Protein AF-A0A530QI16-F1 (afdb_monomer)

Mean predicted aligned error: 2.78 Å

Secondary structure (DSSP, 8-state):
-EE-TTS-EE-TT--GGGHHHHHHHHHHTT-----TTSTTS-EE--GGGT-TT-SS--HHHHHHHHHHT--HHHHHHH-S--EEEESSTT-TT-GGGSSEEEEEEEETTEEEEEEEE-

Structure (mmCIF, N/CA/C/O backbone):
data_AF-A0A530QI16-F1
#
_entry.id   AF-A0A530QI16-F1
#
loop_
_atom_site.group_PDB
_atom_site.id
_atom_site.type_symbol
_atom_site.label_atom_id
_atom_site.label_alt_id
_atom_site.label_comp_id
_atom_site.label_asym_id
_atom_site.label_entity_id
_atom_site.label_seq_id
_atom_site.pdbx_PDB_ins_code
_atom_site.Cartn_x
_atom_site.Cartn_y
_atom_site.Cartn_z
_atom_site.occupancy
_atom_site.B_iso_or_equiv
_atom_site.auth_seq_id
_atom_site.auth_comp_id
_atom_site.auth_asym_id
_atom_site.auth_atom_id
_atom_site.pdbx_PDB_model_num
ATOM 1 N N . LEU A 1 1 ? 16.759 -9.459 -4.501 1.00 94.88 1 LEU A N 1
ATOM 2 C CA . LEU A 1 1 ? 15.487 -8.836 -4.072 1.00 94.88 1 LEU A CA 1
ATOM 3 C C . LEU A 1 1 ? 15.743 -8.015 -2.814 1.00 94.88 1 LEU A C 1
ATOM 5 O O . LEU A 1 1 ? 16.538 -8.455 -1.992 1.00 94.88 1 LEU A O 1
ATOM 9 N N . ARG A 1 2 ? 15.115 -6.847 -2.665 1.00 97.56 2 ARG A N 1
ATOM 10 C CA . ARG A 1 2 ? 15.051 -6.098 -1.399 1.00 97.56 2 ARG A CA 1
ATOM 11 C C . ARG A 1 2 ? 13.589 -5.810 -1.073 1.00 97.56 2 ARG A C 1
ATOM 13 O O . ARG A 1 2 ? 12.838 -5.471 -1.982 1.00 97.56 2 ARG A O 1
ATOM 20 N N . VAL A 1 3 ? 13.215 -5.940 0.194 1.00 97.31 3 VAL A N 1
ATOM 21 C CA . VAL A 1 3 ? 11.894 -5.544 0.703 1.00 97.31 3 VAL A CA 1
ATOM 22 C C . VAL A 1 3 ? 12.041 -4.158 1.324 1.00 97.31 3 VAL A C 1
ATOM 24 O O . VAL A 1 3 ? 12.937 -3.958 2.146 1.00 97.31 3 VAL A O 1
ATOM 27 N N . SER A 1 4 ? 11.231 -3.192 0.895 1.00 95.69 4 SER A N 1
ATOM 28 C CA . SER A 1 4 ? 11.255 -1.837 1.450 1.00 95.69 4 SER A CA 1
ATOM 29 C C . SER A 1 4 ? 10.385 -1.737 2.705 1.00 95.69 4 SER A C 1
ATOM 31 O O . SER A 1 4 ? 9.476 -2.537 2.927 1.00 95.69 4 SER A O 1
ATOM 33 N N . HIS A 1 5 ? 10.617 -0.701 3.514 1.00 93.31 5 HIS A N 1
ATOM 34 C CA . HIS A 1 5 ? 9.716 -0.359 4.619 1.00 93.31 5 HIS A CA 1
ATOM 35 C C . HIS A 1 5 ? 8.340 0.140 4.133 1.00 93.31 5 HIS A C 1
ATOM 37 O O . HIS A 1 5 ? 7.440 0.332 4.944 1.00 93.31 5 HIS A O 1
ATOM 43 N N . GLU A 1 6 ? 8.183 0.394 2.830 1.00 94.06 6 GLU A N 1
ATOM 44 C CA . GLU A 1 6 ? 6.916 0.771 2.188 1.00 94.06 6 GLU A CA 1
ATOM 45 C C . GLU A 1 6 ? 6.143 -0.455 1.691 1.00 94.06 6 GLU A C 1
ATOM 47 O O . GLU A 1 6 ? 5.229 -0.314 0.898 1.00 94.06 6 GLU A O 1
ATOM 52 N N . GLN A 1 7 ? 6.507 -1.661 2.149 1.00 96.38 7 GLN A N 1
ATOM 53 C CA . GLN A 1 7 ? 5.877 -2.923 1.740 1.00 96.38 7 GLN A CA 1
ATOM 54 C C . GLN A 1 7 ? 6.045 -3.246 0.240 1.00 96.38 7 GLN A C 1
ATOM 56 O O . GLN A 1 7 ? 5.355 -4.114 -0.286 1.00 96.38 7 GLN A O 1
ATOM 61 N N . ASN A 1 8 ? 7.020 -2.617 -0.428 1.00 96.06 8 ASN A N 1
ATOM 62 C CA . ASN A 1 8 ? 7.328 -2.822 -1.844 1.00 96.06 8 ASN A CA 1
ATOM 63 C C . ASN A 1 8 ? 8.547 -3.732 -2.062 1.00 96.06 8 ASN A C 1
ATOM 65 O O . ASN A 1 8 ? 9.408 -3.901 -1.192 1.00 96.06 8 ASN A O 1
ATOM 69 N N . LEU A 1 9 ? 8.642 -4.301 -3.267 1.00 96.31 9 LEU A N 1
ATOM 70 C CA . LEU A 1 9 ? 9.742 -5.161 -3.704 1.00 96.31 9 LEU A CA 1
ATOM 71 C C . LEU A 1 9 ? 10.643 -4.442 -4.715 1.00 96.31 9 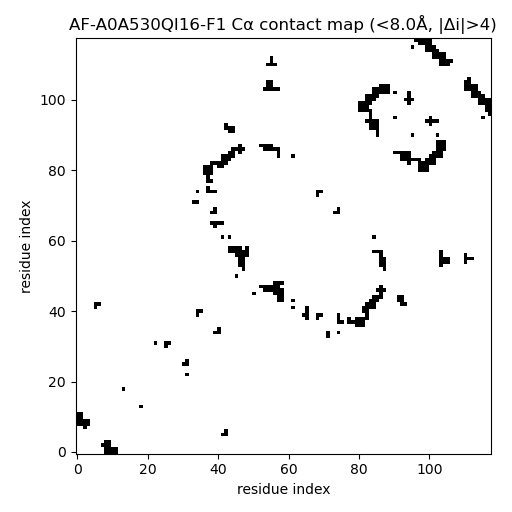LEU A C 1
ATOM 73 O O . LEU A 1 9 ? 10.171 -3.887 -5.700 1.00 96.31 9 LEU A O 1
ATOM 77 N N . ILE A 1 10 ? 11.959 -4.491 -4.496 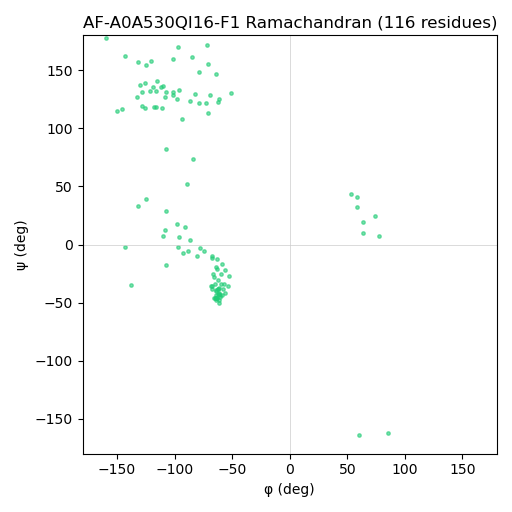1.00 96.69 10 ILE A N 1
ATOM 78 C CA . ILE A 1 10 ? 12.965 -3.832 -5.342 1.00 96.69 10 ILE A CA 1
ATOM 79 C C . ILE A 1 10 ? 13.916 -4.876 -5.941 1.00 96.69 10 ILE A C 1
ATOM 81 O O . ILE A 1 10 ? 14.436 -5.757 -5.240 1.00 96.69 10 ILE A O 1
ATOM 85 N N . LEU A 1 11 ? 14.208 -4.731 -7.237 1.00 96.94 11 LEU A N 1
ATOM 86 C CA . LEU A 1 11 ? 15.184 -5.523 -7.995 1.00 96.94 11 LEU A CA 1
ATOM 87 C C . LEU A 1 11 ? 16.438 -4.667 -8.301 1.00 96.94 11 LEU A C 1
ATOM 89 O O . LEU A 1 11 ? 16.550 -4.098 -9.381 1.00 96.94 11 L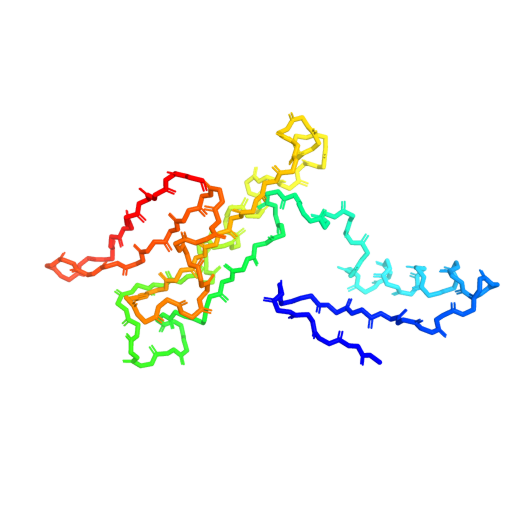EU A O 1
ATOM 93 N N . PRO A 1 12 ? 17.399 -4.529 -7.362 1.00 93.94 12 PRO A N 1
ATOM 94 C CA . PRO A 1 12 ? 18.460 -3.509 -7.429 1.00 93.94 12 PRO A CA 1
ATOM 95 C C . PRO A 1 12 ? 19.630 -3.817 -8.385 1.00 93.94 12 PRO A C 1
ATOM 97 O O . PRO A 1 12 ? 20.538 -3.000 -8.505 1.00 93.94 12 PRO A O 1
ATOM 100 N N . HIS A 1 13 ? 19.653 -4.986 -9.030 1.00 95.69 13 HIS A N 1
ATOM 101 C CA . HIS A 1 13 ? 20.791 -5.463 -9.832 1.00 95.69 13 HIS A CA 1
ATOM 102 C C . HIS A 1 13 ? 20.361 -5.985 -11.210 1.00 95.69 13 HIS A C 1
ATOM 104 O O . HIS A 1 13 ? 20.948 -6.928 -11.729 1.00 95.69 13 HIS A O 1
ATOM 110 N N . VAL A 1 14 ? 19.321 -5.386 -11.795 1.00 97.12 14 VAL A N 1
ATOM 111 C CA . VAL A 1 14 ? 18.913 -5.681 -13.175 1.00 97.12 14 VAL A CA 1
ATOM 112 C C . VAL A 1 14 ? 19.843 -4.929 -14.125 1.00 97.12 14 VAL A C 1
ATOM 114 O O . VAL A 1 14 ? 19.955 -3.702 -14.042 1.00 97.12 14 VAL A O 1
ATOM 117 N N . ALA A 1 15 ? 20.538 -5.647 -15.010 1.00 98.06 15 ALA A N 1
ATOM 118 C CA . ALA A 1 15 ? 21.349 -5.006 -16.037 1.00 98.06 15 ALA A CA 1
ATOM 119 C C . ALA A 1 15 ? 20.443 -4.202 -16.980 1.00 98.06 15 ALA A C 1
ATOM 121 O O . ALA A 1 15 ? 19.315 -4.597 -17.266 1.00 98.06 15 ALA A O 1
ATOM 122 N N . ARG A 1 16 ? 20.933 -3.071 -17.506 1.00 97.75 16 ARG A N 1
ATOM 123 C CA . ARG A 1 16 ? 20.117 -2.199 -18.375 1.00 97.75 16 ARG A CA 1
ATOM 124 C C . ARG A 1 16 ? 19.558 -2.929 -19.601 1.00 97.75 16 ARG A C 1
ATOM 126 O O . ARG A 1 16 ? 18.443 -2.627 -20.011 1.00 97.75 16 ARG A O 1
ATOM 133 N N . ALA A 1 17 ? 20.314 -3.882 -20.150 1.00 98.38 17 ALA A N 1
ATOM 134 C CA . ALA A 1 17 ? 19.895 -4.698 -21.289 1.00 98.38 17 ALA A CA 1
ATOM 135 C C . ALA A 1 17 ? 18.699 -5.616 -20.966 1.00 98.38 17 ALA A C 1
ATOM 137 O O . ALA A 1 17 ? 17.893 -5.891 -21.849 1.00 98.38 17 ALA A O 1
ATOM 138 N N . ASP A 1 18 ? 18.538 -6.015 -19.702 1.00 98.31 18 ASP A N 1
ATOM 139 C CA . ASP A 1 18 ? 17.512 -6.971 -19.268 1.00 98.31 18 ASP A CA 1
ATOM 140 C C . ASP A 1 18 ? 16.214 -6.287 -18.805 1.00 98.31 18 ASP A C 1
ATOM 142 O O . ASP A 1 18 ? 15.212 -6.958 -18.560 1.00 98.31 18 ASP A O 1
ATOM 146 N N . LEU A 1 19 ? 16.195 -4.949 -18.694 1.00 97.50 19 LEU A N 1
ATOM 147 C CA . LEU A 1 19 ? 15.058 -4.196 -18.142 1.00 97.50 19 LEU A CA 1
ATOM 148 C C . LEU A 1 19 ? 13.740 -4.486 -18.867 1.00 97.50 19 LEU A C 1
ATOM 150 O O . LEU A 1 19 ? 12.713 -4.640 -18.212 1.00 97.50 19 LEU A O 1
ATOM 154 N N . LYS A 1 20 ? 13.764 -4.578 -20.203 1.00 98.00 20 LYS A N 1
ATOM 155 C CA . LYS A 1 20 ? 12.558 -4.855 -20.997 1.00 98.00 20 LYS A CA 1
ATOM 156 C C . LYS A 1 20 ? 12.014 -6.252 -20.716 1.00 98.00 20 LYS A C 1
ATOM 158 O O . LYS A 1 20 ? 10.823 -6.384 -20.468 1.00 98.00 20 LYS A O 1
ATOM 163 N N . ALA A 1 21 ? 12.885 -7.260 -20.698 1.00 98.44 21 ALA A N 1
ATOM 164 C CA . ALA A 1 21 ? 12.492 -8.639 -20.426 1.00 98.44 21 ALA A CA 1
ATOM 165 C C . ALA A 1 21 ? 11.895 -8.788 -19.017 1.00 98.44 21 ALA A C 1
ATOM 167 O O . ALA A 1 21 ? 10.858 -9.424 -18.848 1.00 98.44 21 ALA A O 1
ATOM 168 N N . VAL A 1 22 ? 12.506 -8.146 -18.014 1.00 98.06 22 VAL A N 1
ATOM 169 C CA . VAL A 1 22 ? 11.978 -8.131 -16.641 1.00 98.06 22 VAL A CA 1
ATOM 170 C C . VAL A 1 22 ? 10.629 -7.415 -16.572 1.00 98.06 22 VAL A C 1
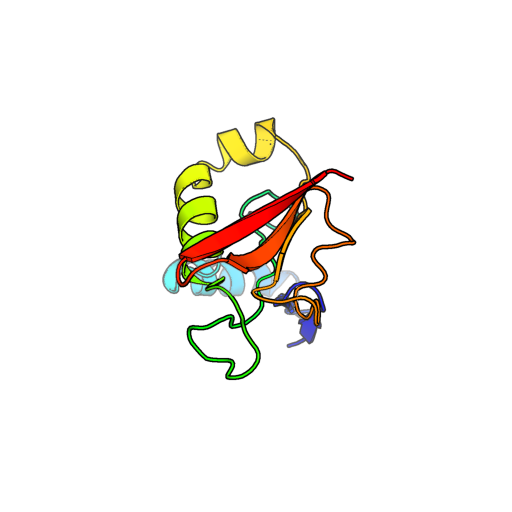ATOM 172 O O . VAL A 1 22 ? 9.703 -7.926 -15.949 1.00 98.06 22 VAL A O 1
ATOM 175 N N . TYR A 1 23 ? 10.500 -6.248 -17.209 1.00 97.69 23 TYR A N 1
ATOM 176 C CA . TYR A 1 23 ? 9.245 -5.498 -17.229 1.00 97.69 23 TYR A CA 1
ATOM 177 C C . TYR A 1 23 ? 8.112 -6.294 -17.884 1.00 97.69 23 TYR A C 1
ATOM 179 O O . TYR A 1 23 ? 7.029 -6.375 -17.314 1.00 97.69 23 TYR A O 1
ATOM 187 N N . ASP A 1 24 ? 8.364 -6.927 -19.030 1.00 98.38 24 ASP A N 1
ATOM 188 C CA . ASP A 1 24 ? 7.357 -7.725 -19.738 1.00 98.38 24 ASP A CA 1
ATOM 189 C C . ASP A 1 24 ? 6.860 -8.901 -18.892 1.00 98.38 24 ASP A C 1
ATOM 191 O O . ASP A 1 24 ? 5.655 -9.125 -18.801 1.00 98.38 24 ASP A O 1
ATOM 195 N N . ALA A 1 25 ? 7.771 -9.591 -18.199 1.00 98.31 25 ALA A N 1
ATOM 196 C CA . ALA A 1 25 ? 7.405 -10.659 -17.274 1.00 98.31 25 ALA A CA 1
ATOM 197 C C . ALA A 1 25 ? 6.544 -10.145 -16.105 1.00 98.31 25 ALA A C 1
ATOM 199 O O . ALA A 1 25 ? 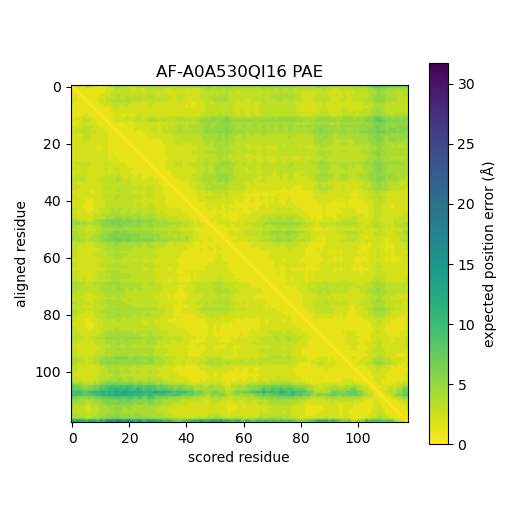5.602 -10.816 -15.690 1.00 98.31 25 ALA A O 1
ATOM 200 N N . LEU A 1 26 ? 6.825 -8.942 -15.582 1.00 97.81 26 LEU A N 1
ATOM 201 C CA . LEU A 1 26 ? 6.002 -8.312 -14.542 1.00 97.81 26 LEU A CA 1
ATOM 202 C C . LEU A 1 26 ? 4.619 -7.902 -15.064 1.00 97.81 26 LEU A C 1
ATOM 204 O O . LEU A 1 26 ? 3.647 -7.991 -14.315 1.00 97.81 26 LEU A O 1
ATOM 208 N N . VAL A 1 27 ? 4.516 -7.456 -16.320 1.00 98.00 27 VAL A N 1
ATOM 209 C CA . VAL A 1 27 ? 3.231 -7.136 -16.962 1.00 98.00 27 VAL A CA 1
ATOM 210 C C . VAL A 1 27 ? 2.367 -8.390 -17.063 1.00 98.00 27 VAL A C 1
ATOM 212 O O . VAL A 1 27 ? 1.199 -8.341 -16.684 1.00 98.00 27 VAL A O 1
ATOM 215 N N . GLU A 1 28 ? 2.941 -9.510 -17.506 1.00 98.25 28 GLU A N 1
ATOM 216 C CA . GLU A 1 28 ? 2.230 -10.785 -17.663 1.00 98.25 28 GLU A CA 1
ATOM 217 C C . GLU A 1 28 ? 1.599 -11.275 -16.349 1.00 98.25 28 GLU A C 1
ATOM 219 O O . GLU A 1 28 ? 0.473 -11.769 -16.348 1.00 98.25 28 GLU A O 1
ATOM 224 N N . ILE A 1 29 ? 2.287 -11.077 -15.220 1.00 97.69 29 ILE A N 1
ATOM 225 C CA . ILE A 1 29 ? 1.811 -11.499 -13.891 1.00 97.69 29 ILE A CA 1
ATOM 226 C C . ILE A 1 29 ? 1.102 -10.389 -13.096 1.00 97.69 29 ILE A C 1
ATOM 228 O O . ILE A 1 29 ? 0.788 -10.584 -11.923 1.00 97.69 29 ILE A O 1
ATOM 232 N N . GLY A 1 30 ? 0.857 -9.219 -13.697 1.00 95.81 30 GLY A N 1
ATOM 233 C CA . GLY A 1 30 ? 0.110 -8.126 -13.062 1.00 95.81 30 GLY A CA 1
ATOM 234 C C . GLY A 1 30 ? 0.857 -7.355 -11.963 1.00 95.81 30 GLY A C 1
ATOM 235 O O . GLY A 1 30 ? 0.219 -6.754 -11.103 1.00 95.81 30 GLY A O 1
ATOM 236 N N . LEU A 1 31 ? 2.194 -7.341 -11.979 1.00 96.00 31 LEU A N 1
ATOM 237 C CA . LEU A 1 31 ? 3.047 -6.642 -11.000 1.00 96.00 31 LEU A CA 1
ATOM 238 C C . LEU A 1 31 ? 3.750 -5.391 -11.564 1.00 96.00 31 LEU A C 1
ATOM 240 O O . LEU A 1 31 ? 4.661 -4.854 -10.938 1.00 96.00 31 LEU A O 1
ATOM 244 N N . ALA A 1 32 ? 3.346 -4.916 -12.744 1.00 95.38 32 ALA A N 1
ATOM 245 C CA . ALA A 1 32 ? 3.961 -3.772 -13.428 1.00 95.38 32 ALA A CA 1
ATOM 2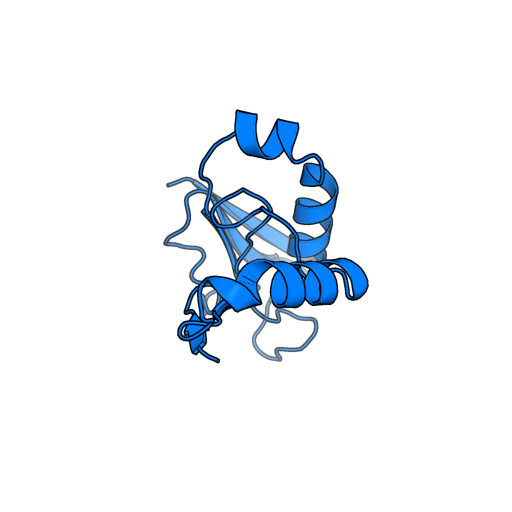46 C C . ALA A 1 32 ? 3.227 -2.429 -13.223 1.00 95.38 32 ALA A C 1
ATOM 248 O O . ALA A 1 32 ? 3.429 -1.489 -13.998 1.00 95.38 32 ALA A O 1
ATOM 249 N N . THR A 1 33 ? 2.357 -2.319 -12.214 1.00 94.06 33 THR A N 1
ATOM 250 C CA . THR A 1 33 ? 1.607 -1.086 -11.935 1.00 94.06 33 THR A CA 1
ATOM 251 C C . THR A 1 33 ? 2.559 0.067 -11.603 1.00 94.06 33 THR A C 1
ATOM 253 O O . THR A 1 33 ? 3.391 -0.022 -10.706 1.00 94.06 33 THR A O 1
ATOM 256 N N . ALA A 1 34 ? 2.436 1.181 -12.327 1.00 95.12 34 ALA A N 1
ATOM 257 C CA . ALA A 1 34 ? 3.323 2.338 -12.197 1.00 95.12 34 ALA A CA 1
ATOM 258 C C . ALA A 1 34 ? 2.831 3.346 -11.138 1.00 95.12 34 ALA A C 1
ATOM 260 O O . ALA A 1 34 ? 2.668 4.527 -11.443 1.00 95.12 34 ALA A O 1
ATOM 261 N N . ASN A 1 35 ? 2.557 2.880 -9.915 1.00 95.94 35 ASN A N 1
ATOM 262 C CA . ASN A 1 35 ? 1.920 3.675 -8.855 1.00 95.94 35 ASN A CA 1
ATOM 263 C C . ASN A 1 35 ? 2.827 4.054 -7.676 1.00 95.94 35 ASN A C 1
ATOM 265 O O . ASN A 1 35 ? 2.316 4.585 -6.698 1.00 95.94 35 ASN A O 1
ATOM 269 N N . SER A 1 36 ? 4.133 3.783 -7.730 1.00 95.50 36 SER A N 1
ATOM 270 C CA . SER A 1 36 ? 5.043 4.087 -6.613 1.00 95.50 36 SER A CA 1
ATOM 271 C C . SER A 1 36 ? 4.910 5.545 -6.141 1.00 95.50 36 SER A C 1
ATOM 273 O O . SER A 1 36 ? 4.969 6.465 -6.958 1.00 95.50 36 SER A O 1
ATOM 275 N N . ASN A 1 37 ? 4.749 5.740 -4.828 1.00 95.38 37 ASN A N 1
ATOM 276 C CA . ASN A 1 37 ? 4.473 7.016 -4.149 1.00 95.38 37 ASN A CA 1
ATOM 277 C C . ASN A 1 37 ? 3.134 7.702 -4.502 1.00 95.38 37 ASN A C 1
ATOM 279 O O . ASN A 1 37 ? 2.907 8.846 -4.106 1.00 95.38 37 ASN A O 1
ATOM 283 N N . LEU A 1 38 ? 2.229 7.037 -5.222 1.00 97.31 38 LEU A N 1
ATOM 284 C CA . LEU A 1 38 ? 0.883 7.543 -5.503 1.00 97.31 38 LEU A CA 1
ATOM 285 C C . LEU A 1 38 ? -0.139 6.971 -4.513 1.00 97.31 38 LEU A C 1
ATOM 287 O O . LEU A 1 38 ? 0.132 6.021 -3.790 1.00 97.31 38 LEU A O 1
ATOM 291 N N . ILE A 1 39 ? -1.357 7.512 -4.525 1.00 97.50 39 ILE A N 1
ATOM 292 C CA . ILE A 1 39 ? -2.432 7.165 -3.576 1.00 97.50 39 ILE A CA 1
ATOM 293 C C . ILE A 1 39 ? -2.756 5.661 -3.463 1.00 97.50 39 ILE A C 1
ATOM 295 O O . ILE A 1 39 ? -3.232 5.232 -2.415 1.00 97.50 39 ILE A O 1
ATOM 299 N N . SER A 1 40 ? -2.517 4.856 -4.506 1.00 97.00 40 SER A N 1
ATOM 300 C CA . SER A 1 40 ? -2.743 3.403 -4.459 1.00 97.00 40 SER A CA 1
ATOM 301 C C . SER A 1 40 ? -1.536 2.598 -3.949 1.00 97.00 40 SER A C 1
ATOM 303 O O . SER A 1 40 ? -1.651 1.387 -3.784 1.00 97.00 40 SER A O 1
ATOM 305 N N . ASP A 1 41 ? -0.385 3.237 -3.709 1.00 97.25 41 ASP A N 1
ATOM 306 C CA . ASP A 1 41 ? 0.800 2.667 -3.045 1.00 97.25 41 ASP A CA 1
ATOM 307 C C . ASP A 1 41 ? 0.640 2.772 -1.520 1.00 97.25 41 ASP A C 1
ATOM 309 O O . ASP A 1 41 ? 1.178 3.656 -0.850 1.00 97.25 41 ASP A O 1
ATOM 313 N N . ILE A 1 42 ? -0.234 1.916 -0.989 1.00 98.12 42 ILE A N 1
ATOM 314 C CA . ILE A 1 42 ? -0.734 1.990 0.386 1.00 98.12 42 ILE A CA 1
ATOM 315 C C . ILE A 1 42 ? 0.071 1.064 1.294 1.00 98.12 42 ILE A C 1
ATOM 317 O O . ILE A 1 42 ? 0.191 -0.128 1.023 1.00 98.12 42 ILE A O 1
ATOM 321 N N . ILE A 1 43 ? 0.495 1.579 2.451 1.00 98.19 43 ILE A N 1
ATOM 322 C CA . ILE A 1 43 ? 0.953 0.730 3.556 1.00 98.19 43 ILE A CA 1
ATOM 323 C C . ILE A 1 43 ? -0.257 0.332 4.397 1.00 98.19 43 ILE A C 1
ATOM 325 O O . ILE A 1 43 ? -0.947 1.191 4.951 1.00 98.19 43 ILE A O 1
ATOM 329 N N . SER A 1 44 ? -0.484 -0.969 4.564 1.00 98.25 44 SER A N 1
ATOM 330 C CA . SER A 1 44 ? -1.527 -1.496 5.447 1.00 98.25 44 SER A CA 1
ATOM 331 C C . SER A 1 44 ? -0.967 -2.563 6.375 1.00 98.25 44 SER A C 1
ATOM 333 O O . SER A 1 44 ? -0.229 -3.455 5.958 1.00 98.25 44 SER A O 1
ATOM 335 N N . CYS A 1 45 ? -1.349 -2.522 7.651 1.00 97.94 45 CYS A N 1
ATOM 336 C CA . CYS A 1 45 ? -1.145 -3.685 8.514 1.00 97.94 45 CYS A CA 1
ATOM 337 C C . CYS A 1 45 ? -2.127 -4.821 8.147 1.00 97.94 45 CYS A C 1
ATOM 339 O O . CYS A 1 45 ? -3.076 -4.588 7.389 1.00 97.94 45 CYS A O 1
ATOM 341 N N . PRO A 1 46 ? -1.966 -6.028 8.716 1.00 97.88 46 PRO A N 1
ATOM 342 C CA . PRO A 1 46 ? -2.907 -7.120 8.475 1.00 97.88 46 PRO A CA 1
ATOM 343 C C . PRO A 1 46 ? -4.319 -6.886 9.040 1.00 97.88 46 PRO A C 1
ATOM 345 O O . PRO A 1 46 ? -5.274 -7.448 8.522 1.00 97.88 46 PRO A O 1
ATOM 348 N N . GLY A 1 47 ? -4.461 -6.051 10.078 1.00 97.44 47 GLY A N 1
ATOM 349 C CA . GLY A 1 47 ? -5.758 -5.725 10.689 1.00 97.44 47 GLY A CA 1
ATOM 350 C C . GLY A 1 47 ? -6.491 -6.945 11.253 1.00 97.44 47 GLY A C 1
ATOM 351 O O . GLY A 1 47 ? -5.886 -7.996 11.460 1.00 97.44 47 GLY A O 1
ATOM 352 N N . LEU A 1 48 ? -7.791 -6.801 11.520 1.00 96.31 48 LEU A N 1
ATOM 353 C CA . LEU A 1 48 ? -8.641 -7.869 12.080 1.00 96.31 48 LEU A CA 1
ATOM 354 C C . LEU A 1 48 ? -8.711 -9.137 11.218 1.00 96.31 48 LEU A C 1
ATOM 356 O O . LEU A 1 48 ? -9.093 -10.184 11.729 1.00 96.31 48 LEU A O 1
ATOM 360 N N . ASP A 1 49 ? -8.319 -9.063 9.946 1.00 95.06 49 ASP A N 1
ATOM 361 C CA . ASP A 1 49 ? -8.294 -10.219 9.052 1.00 95.06 49 ASP A CA 1
ATOM 362 C C . ASP A 1 49 ? -7.271 -11.277 9.512 1.00 95.06 49 ASP A C 1
ATOM 364 O O . ASP A 1 49 ? -7.512 -12.473 9.365 1.00 95.06 49 ASP A O 1
ATOM 368 N N . TYR A 1 50 ? -6.145 -10.850 10.107 1.00 97.19 50 TYR A N 1
ATOM 369 C CA . TYR A 1 50 ? -5.049 -11.758 10.491 1.00 97.19 50 TYR A CA 1
ATOM 370 C C . TYR A 1 50 ? -4.341 -11.413 11.814 1.00 97.19 50 TYR A C 1
ATOM 372 O O . TYR A 1 50 ? -3.422 -12.123 12.222 1.00 97.19 50 TYR A O 1
ATOM 380 N N . CYS A 1 51 ? -4.715 -10.327 12.495 1.00 97.88 51 CYS A N 1
ATOM 381 C CA . CYS A 1 51 ? -4.077 -9.876 13.732 1.00 97.88 51 CYS A CA 1
ATOM 382 C C . CYS A 1 51 ? -5.055 -9.919 14.911 1.00 97.88 51 CYS A C 1
ATOM 384 O O . CYS A 1 51 ? -6.021 -9.161 14.957 1.00 97.88 51 CYS A O 1
ATOM 386 N N . ALA A 1 52 ? -4.738 -10.726 15.926 1.00 97.06 52 ALA A N 1
ATOM 387 C CA . ALA A 1 52 ? -5.537 -10.845 17.151 1.00 97.06 52 ALA A CA 1
ATOM 388 C C . ALA A 1 52 ? -5.531 -9.581 18.039 1.00 97.06 52 ALA A C 1
ATOM 390 O O . ALA A 1 52 ? -6.314 -9.488 18.978 1.00 97.06 52 ALA A O 1
ATOM 391 N N . LEU A 1 53 ? -4.643 -8.617 17.764 1.00 96.31 53 LEU A N 1
ATOM 392 C CA . LEU A 1 53 ? -4.554 -7.339 18.484 1.00 96.31 53 LEU A CA 1
ATOM 393 C C . LEU A 1 53 ? -5.294 -6.198 17.770 1.00 96.31 53 LEU A C 1
ATOM 395 O O . LEU A 1 53 ? -5.242 -5.055 18.228 1.00 96.31 53 LEU A O 1
ATOM 399 N N . ALA A 1 54 ? -5.883 -6.459 16.604 1.00 97.12 54 ALA A N 1
ATOM 400 C CA . ALA A 1 54 ? -6.538 -5.427 15.818 1.00 97.12 54 ALA A CA 1
ATOM 401 C C . ALA A 1 54 ? -7.932 -5.095 16.365 1.00 97.12 54 ALA A C 1
ATOM 403 O O . ALA A 1 54 ? -8.636 -5.954 16.886 1.00 97.12 54 ALA A O 1
ATOM 404 N N . THR A 1 55 ? -8.332 -3.835 16.202 1.00 96.94 55 THR A N 1
ATOM 405 C CA . THR A 1 55 ? -9.653 -3.316 16.587 1.00 96.94 55 THR A CA 1
ATOM 406 C C . THR A 1 55 ? -10.545 -3.029 15.378 1.00 96.94 55 THR A C 1
ATOM 408 O O . THR A 1 55 ? -11.756 -2.937 15.530 1.00 96.94 55 THR A O 1
ATOM 411 N N . ALA A 1 56 ? -9.962 -2.912 14.182 1.00 97.94 56 ALA A N 1
ATOM 412 C CA . ALA A 1 56 ? -10.667 -2.821 12.906 1.00 97.94 56 ALA A CA 1
ATOM 413 C C . ALA A 1 56 ? -9.902 -3.569 11.794 1.00 97.94 56 ALA A C 1
ATOM 415 O O . ALA A 1 56 ? -8.704 -3.866 11.918 1.00 97.94 56 ALA A O 1
ATOM 416 N N . ARG A 1 57 ? -10.588 -3.871 10.691 1.00 97.94 57 ARG A N 1
ATOM 417 C CA . ARG A 1 57 ? -9.985 -4.386 9.454 1.00 97.94 57 ARG A CA 1
ATOM 418 C C . ARG A 1 57 ? -9.184 -3.290 8.755 1.00 97.94 57 ARG A C 1
ATOM 420 O O . ARG A 1 57 ? -9.408 -2.102 8.957 1.00 97.94 57 ARG A O 1
ATOM 427 N N . SER A 1 58 ? -8.206 -3.676 7.943 1.00 98.00 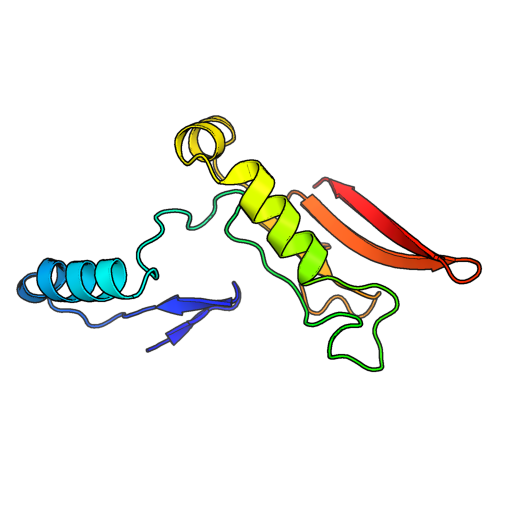58 SER A N 1
ATOM 428 C CA . SER A 1 58 ? -7.388 -2.699 7.204 1.00 98.00 58 SER A CA 1
ATOM 429 C C . SER A 1 58 ? -7.119 -3.103 5.765 1.00 98.00 58 SER A C 1
ATOM 431 O O . SER A 1 58 ? -7.131 -2.232 4.898 1.00 98.00 58 SER A O 1
ATOM 433 N N . ILE A 1 59 ? -6.962 -4.402 5.482 1.00 98.12 59 ILE A N 1
ATOM 434 C CA . ILE A 1 59 ? -6.725 -4.887 4.117 1.00 98.12 59 ILE A CA 1
ATOM 435 C C . ILE A 1 59 ? -7.906 -4.550 3.187 1.00 98.12 59 ILE A C 1
ATOM 437 O O . ILE A 1 59 ? -7.653 -3.932 2.152 1.00 98.12 59 ILE A O 1
ATOM 441 N N . PRO A 1 60 ? -9.179 -4.839 3.539 1.00 97.81 60 PRO A N 1
ATOM 442 C CA . PRO A 1 60 ? -10.306 -4.487 2.675 1.00 97.81 60 PRO A CA 1
ATOM 443 C C . PRO A 1 60 ? -10.419 -2.978 2.440 1.00 97.81 60 PRO A C 1
ATOM 445 O O . PRO A 1 60 ? -10.702 -2.543 1.332 1.00 97.81 60 PRO A O 1
ATOM 448 N N . VAL A 1 61 ? -10.128 -2.159 3.458 1.00 97.88 61 VAL A N 1
ATOM 449 C CA . VAL A 1 61 ? -10.147 -0.693 3.329 1.0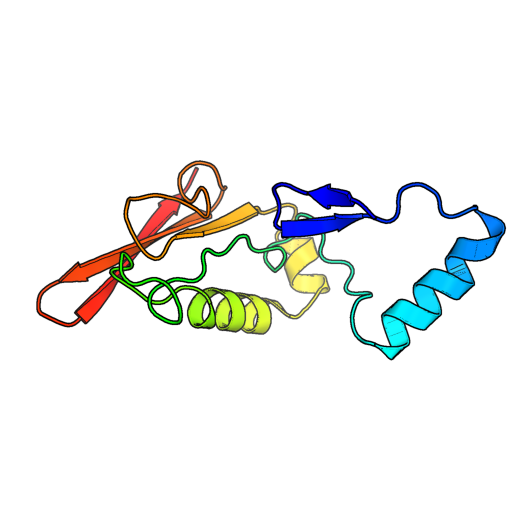0 97.88 61 VAL A CA 1
ATOM 450 C C . VAL A 1 61 ? -9.075 -0.218 2.345 1.00 97.88 61 VAL A C 1
ATOM 452 O O . VAL A 1 61 ? -9.367 0.589 1.466 1.00 97.88 61 VAL A O 1
ATOM 455 N N . ALA A 1 62 ? -7.849 -0.741 2.450 1.00 98.25 62 ALA A N 1
ATOM 456 C CA . ALA A 1 62 ? -6.773 -0.432 1.510 1.00 98.25 62 ALA A CA 1
ATOM 457 C C . ALA A 1 62 ? -7.137 -0.840 0.072 1.00 98.25 62 ALA A C 1
ATOM 459 O O . ALA A 1 62 ? -6.915 -0.073 -0.864 1.00 98.25 62 ALA A O 1
ATOM 460 N N . GLN A 1 63 ? -7.727 -2.025 -0.100 1.00 97.81 63 GLN A N 1
ATOM 461 C CA . GLN A 1 63 ? -8.147 -2.537 -1.405 1.00 97.81 63 GLN A CA 1
ATOM 462 C C . GLN A 1 63 ? -9.240 -1.669 -2.035 1.00 97.81 63 GLN A C 1
ATOM 464 O O . GLN A 1 63 ? -9.093 -1.265 -3.186 1.00 97.81 63 GLN A O 1
ATOM 469 N N . GLU A 1 64 ? -10.282 -1.307 -1.285 1.00 98.25 64 GLU A N 1
ATOM 470 C CA . GLU A 1 64 ? -11.362 -0.442 -1.777 1.00 98.25 64 GLU A CA 1
ATOM 471 C C . GLU A 1 64 ? -10.859 0.957 -2.159 1.00 98.25 64 GLU A C 1
ATOM 473 O O . GLU A 1 64 ? -11.267 1.508 -3.182 1.00 98.25 64 GLU A O 1
ATOM 478 N N . ILE A 1 65 ? -9.921 1.528 -1.396 1.00 98.06 65 ILE A N 1
ATOM 479 C CA . ILE A 1 65 ? -9.284 2.804 -1.755 1.00 98.06 65 ILE A CA 1
ATOM 480 C C . ILE A 1 65 ? -8.463 2.650 -3.043 1.00 98.06 65 ILE A C 1
ATOM 482 O O . ILE A 1 65 ? -8.594 3.468 -3.954 1.00 98.06 65 ILE A O 1
ATOM 486 N N . SER A 1 66 ? -7.654 1.594 -3.154 1.00 97.00 66 SER A N 1
ATOM 487 C CA . SER A 1 66 ? -6.861 1.316 -4.358 1.00 97.00 66 SER A CA 1
ATOM 488 C C . SER A 1 66 ? -7.750 1.166 -5.601 1.00 97.00 66 SER A C 1
ATOM 490 O O . SER A 1 66 ? -7.489 1.792 -6.629 1.00 97.00 66 SER A O 1
ATOM 492 N N . LEU A 1 67 ? -8.870 0.442 -5.483 1.00 97.19 67 LEU A N 1
ATOM 493 C CA . LEU A 1 67 ? -9.875 0.298 -6.540 1.00 97.19 67 LEU A CA 1
ATOM 494 C C . LEU A 1 67 ? -10.550 1.633 -6.877 1.00 97.19 67 LEU A C 1
ATOM 496 O O . LEU A 1 67 ? -10.697 1.980 -8.051 1.00 97.19 67 LEU A O 1
ATOM 500 N N . ARG A 1 68 ? -10.914 2.426 -5.862 1.00 97.88 68 ARG A N 1
ATOM 501 C CA . ARG A 1 68 ? -11.523 3.750 -6.047 1.00 97.88 68 ARG A CA 1
ATOM 502 C C . ARG A 1 68 ? -10.618 4.701 -6.832 1.00 97.88 68 ARG A C 1
ATOM 504 O O . ARG A 1 68 ? -11.130 5.513 -7.605 1.00 97.88 68 ARG A O 1
ATOM 511 N N . PHE A 1 69 ? -9.302 4.590 -6.655 1.00 97.19 69 PHE A N 1
ATOM 512 C CA . PHE A 1 69 ? -8.286 5.392 -7.339 1.00 97.19 69 PHE A CA 1
ATOM 513 C C . PHE A 1 69 ? -7.504 4.602 -8.403 1.00 97.19 69 PHE A C 1
ATOM 515 O O . PHE A 1 69 ? -6.368 4.952 -8.714 1.00 97.19 69 PHE A O 1
ATOM 522 N N . ALA A 1 70 ? -8.104 3.577 -9.019 1.00 95.75 70 ALA A N 1
ATOM 523 C CA . ALA A 1 70 ? -7.429 2.735 -10.014 1.00 95.75 70 ALA A CA 1
ATOM 524 C C . ALA A 1 70 ? -6.986 3.487 -11.291 1.00 95.75 70 ALA A C 1
ATOM 526 O O . ALA A 1 70 ? -6.093 3.032 -12.004 1.00 95.75 70 ALA A O 1
ATOM 527 N N . SER A 1 71 ? -7.585 4.647 -11.593 1.00 97.25 71 SER A N 1
ATOM 528 C CA . SER A 1 71 ? -7.178 5.479 -12.733 1.00 97.25 71 SER A CA 1
ATOM 529 C C . SER A 1 71 ? -5.825 6.145 -12.481 1.00 97.25 71 SER A C 1
ATOM 531 O O . SER A 1 71 ? -5.722 7.062 -11.666 1.00 97.25 71 SER A O 1
ATOM 533 N N . LEU A 1 72 ? -4.802 5.749 -13.242 1.00 95.62 72 LEU A N 1
ATOM 534 C CA . LEU A 1 72 ? -3.463 6.336 -13.146 1.00 95.62 72 LEU A CA 1
ATOM 535 C C . LEU A 1 72 ? -3.440 7.835 -13.494 1.00 95.62 72 LEU A C 1
ATOM 537 O O . LEU A 1 72 ? -2.641 8.579 -12.934 1.00 95.62 72 LEU A O 1
ATOM 541 N N . GLU A 1 73 ? -4.324 8.297 -14.384 1.00 97.38 73 GLU A N 1
ATOM 542 C CA . GLU A 1 73 ? -4.491 9.728 -14.674 1.00 97.38 73 GLU A CA 1
ATOM 543 C C . GLU A 1 73 ? -4.926 10.484 -13.416 1.00 97.38 73 GLU A C 1
ATOM 545 O O . GLU A 1 73 ? -4.296 11.470 -13.038 1.00 97.38 73 GLU A O 1
ATOM 550 N N . ARG A 1 74 ? -5.929 9.955 -12.702 1.00 97.62 74 ARG A N 1
ATOM 551 C CA . ARG A 1 74 ? -6.401 10.555 -11.452 1.00 97.62 74 ARG A CA 1
ATOM 552 C C . ARG A 1 74 ? -5.329 10.531 -10.366 1.00 97.62 74 ARG A C 1
ATOM 554 O O . ARG A 1 74 ? -5.192 11.501 -9.628 1.00 97.62 74 ARG A O 1
ATOM 561 N N . GLN A 1 75 ? -4.566 9.443 -10.260 1.00 97.94 75 GLN A N 1
ATOM 562 C CA . GLN A 1 75 ? -3.454 9.367 -9.309 1.00 97.94 75 GLN A CA 1
ATOM 563 C C . GLN A 1 75 ? -2.391 10.436 -9.593 1.00 97.94 75 GLN A C 1
ATOM 565 O O . GLN A 1 75 ? -1.910 11.085 -8.670 1.00 97.94 75 GLN A O 1
ATOM 570 N N . ARG A 1 76 ? -2.056 10.659 -10.870 1.00 96.81 76 ARG A N 1
ATOM 571 C CA . ARG A 1 76 ? -1.093 11.691 -11.285 1.00 96.81 76 ARG A CA 1
ATOM 572 C C . ARG A 1 76 ? -1.605 13.109 -11.048 1.00 96.81 76 ARG A C 1
ATOM 574 O O . ARG A 1 76 ? -0.806 13.966 -10.696 1.00 96.81 76 ARG A O 1
ATOM 581 N N . GLU A 1 77 ? -2.904 13.346 -11.217 1.00 98.00 77 GLU A N 1
ATOM 582 C CA . GLU A 1 77 ? -3.541 14.632 -10.898 1.00 98.00 77 GLU A CA 1
ATOM 583 C C . GLU A 1 77 ? -3.460 14.953 -9.396 1.00 98.00 77 GLU A C 1
ATOM 585 O O . GLU A 1 77 ? -3.222 16.098 -9.024 1.00 98.00 77 GLU A O 1
ATOM 590 N N . ILE A 1 78 ? -3.625 13.942 -8.532 1.00 97.38 78 ILE A N 1
ATOM 591 C CA . ILE A 1 78 ? -3.447 14.075 -7.075 1.00 97.38 78 ILE A CA 1
ATOM 592 C C . ILE A 1 78 ? -1.973 14.339 -6.728 1.00 97.38 78 ILE A C 1
A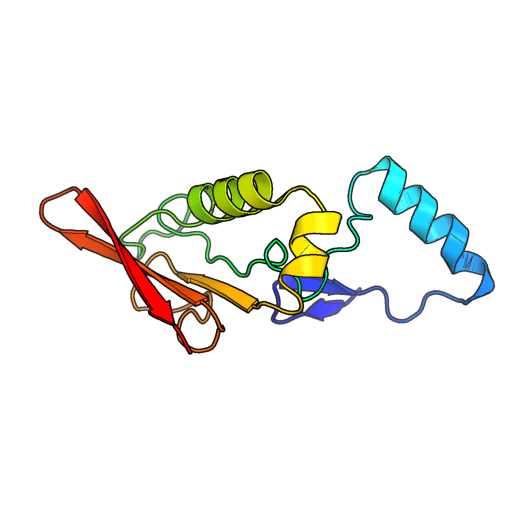TOM 594 O O . ILE A 1 78 ? -1.687 15.133 -5.834 1.00 97.38 78 ILE A O 1
ATOM 598 N N . GLY A 1 79 ? -1.052 13.687 -7.439 1.00 97.56 79 GLY A N 1
ATOM 599 C CA . GLY A 1 79 ? 0.383 13.761 -7.186 1.00 97.56 79 GLY A CA 1
ATOM 600 C C . GLY A 1 79 ? 0.852 12.765 -6.124 1.00 97.56 79 GLY A C 1
ATOM 601 O O . GLY A 1 79 ? 0.176 11.780 -5.820 1.00 97.56 79 GLY A O 1
ATOM 602 N N . GLU A 1 80 ? 2.047 13.008 -5.582 1.00 96.94 80 GLU A N 1
ATOM 603 C CA . GLU A 1 80 ? 2.631 12.168 -4.534 1.00 96.94 80 GLU A CA 1
ATOM 604 C C . GLU A 1 80 ? 1.757 12.184 -3.274 1.00 96.94 80 GLU A C 1
ATOM 606 O O . GLU A 1 80 ? 1.494 13.234 -2.683 1.00 96.94 80 GLU A O 1
ATOM 611 N N . LEU A 1 81 ? 1.314 11.004 -2.839 1.00 97.12 81 LEU A N 1
ATOM 612 C CA . LEU A 1 81 ? 0.444 10.877 -1.680 1.00 97.12 81 LEU A CA 1
ATOM 613 C C . LEU A 1 81 ? 0.657 9.550 -0.954 1.00 97.12 81 LEU A C 1
ATOM 615 O O . LEU A 1 81 ? 0.319 8.491 -1.470 1.00 97.12 81 LEU A O 1
ATOM 619 N N . LYS A 1 82 ? 1.153 9.619 0.287 1.00 97.12 82 LYS A N 1
ATOM 620 C CA . LYS A 1 82 ? 1.378 8.444 1.134 1.00 97.12 82 LYS A CA 1
ATOM 621 C C . LYS A 1 82 ? 0.171 8.204 2.032 1.00 97.12 82 LYS A C 1
ATOM 623 O O . LYS A 1 82 ? -0.041 8.945 2.994 1.00 97.12 82 LYS A O 1
ATOM 628 N N . LEU A 1 83 ? -0.590 7.156 1.733 1.00 98.25 83 LEU A N 1
ATOM 629 C CA . LEU A 1 83 ? -1.713 6.706 2.550 1.00 98.25 83 LEU A CA 1
ATOM 630 C C . LEU A 1 83 ? -1.295 5.502 3.394 1.00 98.25 83 LEU A C 1
ATOM 632 O O . LEU A 1 83 ? -0.736 4.528 2.887 1.00 98.25 83 LEU A O 1
ATOM 636 N N . LYS A 1 84 ? -1.548 5.581 4.702 1.00 98.44 84 LYS A N 1
ATOM 637 C CA . LYS A 1 84 ? -1.079 4.588 5.672 1.00 98.44 84 LYS A CA 1
ATOM 638 C C . LYS A 1 84 ? -2.196 4.162 6.615 1.00 98.44 84 LYS A C 1
ATOM 640 O O . LYS A 1 84 ? -2.821 5.002 7.260 1.00 98.44 84 LYS A O 1
ATOM 645 N N . ILE A 1 85 ? -2.424 2.855 6.729 1.00 98.56 85 ILE A N 1
ATOM 646 C CA . ILE A 1 85 ? -3.549 2.277 7.475 1.00 98.56 85 ILE A CA 1
ATOM 647 C C . ILE A 1 85 ? -3.049 1.357 8.585 1.00 98.56 85 ILE A C 1
ATOM 649 O O . ILE A 1 85 ? -2.214 0.475 8.379 1.00 98.56 85 ILE A O 1
ATOM 653 N N . SER A 1 86 ? -3.584 1.529 9.790 1.00 98.50 86 SER A N 1
ATOM 654 C CA . SER A 1 86 ? -3.402 0.599 10.905 1.00 98.50 86 SER A CA 1
ATOM 655 C C . SER A 1 86 ? -4.749 0.215 11.497 1.00 98.50 86 SER A C 1
ATOM 657 O O . SER A 1 86 ? -5.543 1.082 11.830 1.00 98.50 86 SER A O 1
ATOM 659 N N . GLY A 1 87 ? -4.987 -1.078 11.690 1.00 98.31 87 GLY A N 1
ATOM 660 C CA . GLY A 1 87 ? -6.207 -1.602 12.304 1.00 98.31 87 GLY A CA 1
ATOM 661 C C . GLY A 1 87 ? -6.287 -1.415 13.823 1.00 98.31 87 GLY A C 1
ATOM 662 O O . GLY A 1 87 ? -7.308 -1.765 14.402 1.00 98.31 87 GLY A O 1
ATOM 663 N N . CYS A 1 88 ? -5.232 -0.914 14.481 1.00 98.00 88 CYS A N 1
ATOM 664 C CA . CYS A 1 88 ? -5.229 -0.546 15.901 1.00 98.00 88 CYS A CA 1
ATOM 665 C C . CYS A 1 88 ? -4.089 0.431 16.249 1.00 98.00 88 CYS A C 1
ATOM 667 O O . CYS A 1 88 ? -3.244 0.770 15.411 1.00 98.00 88 CYS A O 1
ATOM 669 N N . ILE A 1 89 ? -4.049 0.849 17.519 1.00 97.19 89 ILE A N 1
ATOM 670 C CA . ILE A 1 89 ? -3.123 1.858 18.057 1.00 97.19 89 ILE A CA 1
ATOM 671 C C . ILE A 1 89 ? -1.639 1.459 18.001 1.00 97.19 89 ILE A C 1
ATOM 673 O O . ILE A 1 89 ? -0.781 2.334 18.003 1.00 97.19 89 ILE A O 1
ATOM 677 N N . ASN A 1 90 ? -1.320 0.165 17.860 1.00 97.94 90 ASN A N 1
ATOM 678 C CA . ASN A 1 90 ? 0.067 -0.315 17.731 1.00 97.94 90 ASN A CA 1
ATOM 679 C C . ASN A 1 90 ? 0.777 0.211 16.474 1.00 97.94 90 ASN A C 1
ATOM 681 O O . ASN A 1 90 ? 1.990 0.076 16.348 1.00 97.94 90 ASN A O 1
ATOM 685 N N . ALA A 1 91 ? 0.021 0.800 15.541 1.00 97.00 91 ALA A N 1
ATOM 686 C CA . ALA A 1 91 ? 0.551 1.586 14.439 1.00 97.00 91 ALA A CA 1
ATOM 687 C C . ALA A 1 91 ? 1.526 0.836 13.518 1.00 97.00 91 ALA A C 1
ATOM 689 O O . ALA A 1 91 ? 2.399 1.467 12.938 1.00 97.00 91 ALA A O 1
ATOM 690 N N . CYS A 1 92 ? 1.371 -0.477 13.311 1.00 97.69 92 CYS A N 1
ATOM 691 C CA . CYS A 1 92 ? 2.268 -1.258 12.443 1.00 97.69 92 CYS A CA 1
ATOM 692 C C . CYS A 1 92 ? 2.304 -0.759 10.985 1.00 97.69 92 CYS A C 1
ATOM 694 O O . CYS A 1 92 ? 3.293 -0.968 10.293 1.00 97.69 92 CYS A O 1
ATOM 696 N N . GLY A 1 93 ? 1.236 -0.102 10.510 1.00 96.94 93 GLY A N 1
ATOM 697 C CA . GLY A 1 93 ? 1.211 0.560 9.200 1.00 96.94 93 GLY A CA 1
ATOM 698 C C . GLY A 1 93 ? 1.746 1.996 9.218 1.00 96.94 93 GLY A C 1
ATOM 699 O O . GLY A 1 93 ? 1.679 2.683 8.209 1.00 96.94 93 GLY A O 1
ATOM 700 N N . HIS A 1 94 ? 2.238 2.474 10.363 1.00 97.12 94 HIS A N 1
ATOM 701 C CA . HIS A 1 94 ? 2.766 3.821 10.576 1.00 97.12 94 HIS A CA 1
ATOM 702 C C . HIS A 1 94 ? 1.790 4.936 10.151 1.00 97.12 94 HIS A C 1
ATOM 704 O O . HIS A 1 94 ? 2.188 5.926 9.538 1.00 97.12 94 HIS A O 1
ATOM 710 N N . HIS A 1 95 ? 0.502 4.786 10.489 1.00 97.38 95 HIS A N 1
ATOM 711 C CA . HIS A 1 95 ? -0.574 5.713 10.099 1.00 97.38 95 HIS A CA 1
ATOM 712 C C . HIS A 1 95 ? -0.339 7.176 10.518 1.00 97.38 95 HIS A C 1
ATOM 714 O O . HIS A 1 95 ? -0.903 8.074 9.918 1.00 97.38 95 HIS A O 1
ATOM 720 N N . HIS A 1 96 ? 0.495 7.439 11.523 1.00 96.19 96 HIS A N 1
ATOM 721 C CA . HIS A 1 96 ? 0.802 8.790 12.005 1.00 96.19 96 HIS A CA 1
ATOM 722 C C . HIS A 1 96 ? 1.855 9.538 11.161 1.00 96.19 96 HIS A C 1
ATOM 724 O O . HIS A 1 96 ? 2.065 10.722 11.386 1.00 96.19 96 HIS A O 1
ATOM 730 N N . VAL A 1 97 ? 2.529 8.867 10.217 1.00 95.06 97 VAL A N 1
ATOM 731 C CA . VAL A 1 97 ? 3.573 9.448 9.338 1.00 95.06 97 VAL A CA 1
ATOM 732 C C . VAL A 1 97 ? 3.248 9.240 7.855 1.00 95.06 97 VAL A C 1
ATOM 734 O O . VAL A 1 97 ? 4.111 8.869 7.051 1.00 95.06 97 VAL A O 1
ATOM 737 N N . GLY A 1 98 ? 1.978 9.376 7.489 1.00 95.12 98 GLY A N 1
ATOM 738 C CA . GLY A 1 98 ? 1.533 9.474 6.099 1.00 95.12 98 GLY A CA 1
ATOM 739 C C . GLY A 1 98 ? 0.706 10.740 5.920 1.00 95.12 98 GLY A C 1
ATOM 740 O O . GLY A 1 98 ? 0.069 11.162 6.880 1.00 95.12 98 GLY A O 1
ATOM 741 N N . HIS A 1 99 ? 0.663 11.274 4.694 1.00 97.75 99 HIS A N 1
ATOM 742 C CA . HIS A 1 99 ? -0.166 12.441 4.359 1.00 97.75 99 HIS A CA 1
ATOM 743 C C . HIS A 1 99 ? -1.632 12.215 4.754 1.00 97.75 99 HIS A C 1
ATOM 745 O O . HIS A 1 99 ? -2.325 13.134 5.188 1.00 97.75 99 HIS A O 1
ATOM 751 N N . ILE A 1 100 ? -2.094 10.965 4.609 1.00 98.38 100 ILE A N 1
ATOM 752 C CA . ILE A 1 100 ? -3.370 10.487 5.141 1.00 98.38 100 ILE A CA 1
ATOM 753 C C . ILE A 1 100 ? -3.116 9.248 6.000 1.00 98.38 100 ILE A C 1
ATOM 755 O O . ILE A 1 100 ? -2.682 8.200 5.510 1.00 98.38 100 ILE A O 1
ATOM 759 N N . GLY A 1 101 ? -3.431 9.373 7.284 1.00 98.38 101 GLY A N 1
ATOM 760 C CA . GLY A 1 101 ? -3.406 8.297 8.263 1.00 98.38 101 GLY A CA 1
ATOM 761 C C . GLY A 1 101 ? -4.798 7.759 8.551 1.00 98.38 101 GLY A C 1
ATOM 762 O O . GLY A 1 101 ? -5.698 8.535 8.860 1.00 98.38 101 GLY A O 1
ATOM 763 N N . ILE A 1 102 ? -4.973 6.439 8.513 1.00 98.50 102 ILE A N 1
ATOM 764 C CA . ILE A 1 102 ? -6.216 5.773 8.917 1.00 98.50 102 ILE A CA 1
ATOM 765 C C . ILE A 1 102 ? -5.926 4.853 10.103 1.00 98.50 102 ILE A C 1
ATOM 767 O O . ILE A 1 102 ? -5.152 3.899 9.992 1.00 98.50 102 ILE A O 1
ATOM 771 N N . LEU A 1 103 ? -6.569 5.132 11.235 1.00 98.44 103 LEU A N 1
ATOM 772 C CA . LEU A 1 103 ? -6.516 4.320 12.446 1.00 98.44 103 LEU A CA 1
ATOM 773 C C . LEU A 1 103 ? -7.873 3.659 12.695 1.00 98.44 103 LEU A C 1
ATOM 775 O O . LEU A 1 103 ? -8.870 4.333 12.943 1.00 98.44 103 LEU A O 1
ATOM 779 N N . GLY A 1 104 ? -7.884 2.333 12.676 1.00 97.94 104 GLY A N 1
ATOM 780 C CA . GLY A 1 104 ? -8.996 1.515 13.125 1.00 97.94 104 GLY A CA 1
ATOM 781 C C . GLY A 1 104 ? -9.181 1.594 14.636 1.00 97.94 104 GLY A C 1
ATOM 782 O O . GLY A 1 104 ? -8.238 1.353 15.391 1.00 97.94 104 GLY A O 1
ATOM 783 N N . VAL A 1 105 ? -10.401 1.887 15.072 1.00 96.56 105 VAL A N 1
ATOM 784 C CA . VAL A 1 105 ? -10.836 1.858 16.473 1.00 96.56 105 VAL A CA 1
ATOM 785 C C . VAL A 1 105 ? -12.154 1.093 16.577 1.00 96.56 105 VAL A C 1
ATOM 787 O O . VAL A 1 105 ? -12.904 0.992 15.611 1.00 96.56 105 VAL A O 1
ATOM 790 N N . GLU A 1 106 ? -12.456 0.562 17.755 1.00 94.56 106 GLU A N 1
ATOM 791 C CA . GLU A 1 106 ? -13.727 -0.111 18.027 1.00 94.56 106 GLU A CA 1
ATOM 792 C C . GLU A 1 106 ? -14.562 0.753 18.975 1.00 94.56 106 GLU A C 1
ATOM 794 O O . GLU A 1 106 ? -14.042 1.328 19.936 1.00 94.56 106 GLU A O 1
ATOM 799 N N . LYS A 1 107 ? -15.861 0.882 18.687 1.00 92.44 107 LYS A N 1
ATOM 800 C CA . LYS A 1 107 ? -16.811 1.515 19.603 1.00 92.44 107 LYS A CA 1
ATOM 801 C C . LYS A 1 107 ? -18.182 0.848 19.523 1.00 92.44 107 LYS A C 1
ATOM 803 O O . LYS A 1 107 ? -18.882 0.983 18.522 1.00 92.44 107 LYS A O 1
ATOM 808 N N . LYS A 1 108 ? -18.621 0.247 20.634 1.00 91.62 108 LYS A N 1
ATOM 809 C CA . LYS A 1 108 ? -19.942 -0.399 20.790 1.00 91.62 108 LYS A CA 1
ATOM 810 C C . LYS A 1 108 ? -20.200 -1.532 19.778 1.00 91.62 108 LYS A C 1
ATOM 812 O O . LYS A 1 108 ? -21.303 -1.651 19.253 1.00 91.62 108 LYS A O 1
ATOM 817 N N . GLY A 1 109 ? -19.192 -2.353 19.511 1.00 89.88 109 GLY A N 1
ATOM 818 C CA . GLY A 1 109 ? -19.232 -3.467 18.565 1.00 89.88 109 GLY A CA 1
ATOM 819 C C . GLY A 1 109 ? -19.125 -3.055 17.096 1.00 89.88 109 GLY A C 1
ATOM 820 O O . GLY A 1 109 ? -19.310 -3.902 16.227 1.00 89.88 109 GLY A O 1
ATOM 821 N N . ALA A 1 110 ? -18.851 -1.780 16.804 1.00 94.75 110 ALA A N 1
ATOM 822 C CA . ALA A 1 110 ? -18.693 -1.273 15.446 1.00 94.75 110 ALA A CA 1
ATOM 823 C C . ALA A 1 110 ? -17.242 -0.864 15.172 1.00 94.75 110 ALA A C 1
ATOM 825 O O . ALA A 1 110 ? -16.611 -0.176 15.981 1.00 94.75 110 ALA A O 1
ATOM 826 N N . GLU A 1 111 ? -16.743 -1.251 13.998 1.00 96.44 111 GLU A N 1
ATOM 827 C CA . GLU A 1 111 ? -15.472 -0.770 13.463 1.00 96.44 111 GLU A CA 1
ATOM 828 C C . GLU A 1 111 ? -15.632 0.686 13.013 1.00 96.44 111 GLU A C 1
ATOM 830 O O . GLU A 1 111 ? -16.468 1.003 12.163 1.00 96.44 111 GLU A O 1
ATOM 835 N N . LEU A 1 112 ? -14.828 1.575 13.585 1.00 96.50 112 LEU A N 1
ATOM 836 C CA . LEU A 1 112 ? -14.742 2.979 13.213 1.00 96.50 112 LEU A CA 1
ATOM 837 C C . LEU A 1 112 ? -13.316 3.301 12.773 1.00 96.50 112 LEU A C 1
ATOM 839 O O . LEU A 1 112 ? -12.357 2.630 13.149 1.00 96.50 112 LEU A O 1
ATOM 843 N N . TYR A 1 113 ? -13.174 4.370 11.999 1.00 97.81 113 TYR A N 1
ATOM 844 C CA . TYR A 1 113 ? -11.887 4.789 11.466 1.00 97.81 113 TYR A CA 1
ATOM 845 C C . TYR A 1 113 ? -11.658 6.258 11.790 1.00 97.81 113 TYR A C 1
ATOM 847 O O . TYR A 1 113 ? -12.429 7.125 11.377 1.00 97.81 113 TYR A O 1
ATOM 855 N N . GLN A 1 114 ? -10.599 6.537 12.543 1.00 97.81 114 GLN A N 1
ATOM 856 C CA . GLN A 1 114 ? -10.084 7.886 12.705 1.00 97.81 114 GLN A CA 1
ATOM 857 C C . GLN A 1 114 ? -9.195 8.212 11.505 1.00 97.81 114 GLN A C 1
ATOM 859 O O . GLN A 1 114 ? -8.292 7.445 11.170 1.00 97.81 114 GLN A O 1
ATOM 864 N N . VAL A 1 115 ? -9.443 9.365 10.887 1.00 98.06 115 VAL A N 1
ATOM 865 C CA . VAL A 1 115 ? -8.640 9.882 9.778 1.00 98.06 115 VAL A CA 1
ATOM 866 C C . VAL A 1 115 ? -7.824 11.068 10.275 1.00 98.06 115 VAL A C 1
ATOM 868 O O . VAL A 1 115 ? -8.378 12.008 10.843 1.00 98.06 115 VAL A O 1
ATOM 871 N N . THR A 1 116 ? -6.517 11.020 10.047 1.00 97.88 116 THR A N 1
ATOM 872 C CA . THR A 1 116 ? -5.577 12.106 10.341 1.00 97.88 116 THR A CA 1
ATOM 873 C C . THR A 1 116 ? -4.977 12.610 9.033 1.00 97.88 116 THR A C 1
ATOM 875 O O . THR A 1 116 ? -4.681 11.813 8.143 1.00 97.88 116 THR A O 1
ATOM 878 N N . LEU A 1 117 ? -4.803 13.926 8.922 1.00 97.00 117 LEU A N 1
ATOM 879 C CA . LEU A 1 117 ? -4.186 14.595 7.777 1.00 97.00 117 LEU A CA 1
ATOM 880 C C . LEU A 1 117 ? -2.900 15.288 8.250 1.00 97.00 117 LEU A C 1
ATOM 882 O O . LEU A 1 117 ? -2.943 15.968 9.280 1.00 97.00 117 LEU A O 1
ATOM 886 N N . GLY A 1 118 ? -1.789 15.109 7.527 1.00 78.75 118 GLY A N 1
ATOM 887 C CA . GLY A 1 118 ? -0.478 15.680 7.870 1.00 78.75 118 GLY A CA 1
ATOM 888 C C . GLY A 1 118 ? 0.629 15.287 6.907 1.00 78.75 118 GLY A C 1
ATOM 889 O O . GLY A 1 118 ? 1.050 14.114 6.953 1.00 78.75 118 GLY A O 1
#

Sequence (118 aa):
LRVSHEQNLILPHVARADLKAVYDALVEIGLATANSNLISDIISCPGLDYCALATARSIPVAQEISLRFASLERQREIGELKLKISGCINACGHHHVGHIGILGVEKKGAELYQVTLG

Solvent-accessible surface area (backbone atoms only — not comparable to full-atom values): 6551 Å² total; per-residue (Å²): 122,45,78,48,97,68,81,43,81,42,73,91,81,70,54,82,89,48,47,62,62,55,47,52,56,28,49,78,73,71,69,58,75,91,40,85,58,15,59,59,44,54,32,57,26,62,10,50,81,75,34,96,81,35,45,14,65,20,50,68,58,52,49,53,50,28,61,76,50,61,50,64,69,60,32,59,73,72,34,81,31,42,33,12,26,11,7,25,89,85,34,82,20,44,18,89,78,16,48,37,11,33,36,19,36,66,60,95,93,38,72,42,72,50,76,45,77,92

Foldseek 3Di:
DDQDLLRDDDDPDQDPVCVVVVLVVCVVVVNNDPQVQFQLSEQEDQAPVPDPPFAGGTVVVSVVSNVVQVDPVSRVVVPGFYAFEYRAPVCSSVQVPTQWRWYWHHDPNDIDIDIDGD

Nearest PDB structures (foldseek):
  4aop-assembly1_A  TM=7.285E-01  e=5.669E-03  Escherichia coli B
  6c3y-assembly1_A  TM=7.500E-01  e=1.986E-02  Escherichia coli K-12
  2gep-assembly1_A  TM=7.219E-01  e=1.337E-02  Escherichia coli B
  4htr-assembly1_A  TM=7.520E-01  e=2.267E-02  Escherichia coli K-12
  4g38-assembly1_A  TM=7.264E-01  e=2.267E-02  Escherichia coli K-12

pLDDT: mean 96.83, std 2.23, range [78.75, 98.56]

Radius of gyration: 16.19 Å; Cα contacts (8 Å, |Δi|>4): 218; chains: 1; bounding box: 41×27×42 Å